Protein AF-A0A1Z8RJD2-F1 (afdb_monomer_lite)

pLDDT: mean 77.37, std 11.64, range [41.25, 92.94]

Foldseek 3Di:
DPDPVVLVVVVVVVDPVSVVVLVVVLVPDDPPDVVNVVSVVVVCVVVVPPDPPDDDDDDDKDAKFKKWKAKDKDAPVCVVVVQVVLVVVRVVQLVPADFPDDWDKDWDDDHHNVDITMIITITTHDPPGDADPRIDMDTDHID

Secondary structure (DSSP, 8-state):
---HHHHHHHHTS--HHHHHHHHHHHHHS-TT-HHHHHHHHHHHHHHTPPPP--------PPPPEEEEEEEEEE-GGGHHHHHHHHHHHHHHHTTTPPPSS--EEEE-S--SSS--EEEEEEEEE-TTPPP-SS-EEEEEPP-

Sequence (143 aa):
MPDVAKILVESQRYNQSALEKLWDFANRLDVEDDGRKILVCHISSLLKIEEPDMLDLQVRPLEAQQELLILRRLNGDQTDPLIAEAKATTRQNLSGVEPTRPFTDVFHGRVDDENDGPIEAFLPCPDLVTPSEVVDIRTEPAR

Radius of gyration: 23.1 Å; chains: 1; bounding box: 45×32×62 Å

Structure (mmCIF, N/CA/C/O backbone):
data_AF-A0A1Z8RJD2-F1
#
_entry.id   AF-A0A1Z8RJD2-F1
#
loop_
_atom_site.group_PDB
_atom_site.id
_atom_site.type_symbol
_atom_site.label_atom_id
_atom_site.label_alt_id
_atom_site.label_comp_id
_atom_site.label_asym_id
_atom_site.label_entity_id
_atom_site.label_seq_id
_atom_site.pdbx_PDB_ins_code
_atom_site.Cartn_x
_atom_site.Cartn_y
_atom_site.Cartn_z
_atom_site.occupancy
_atom_site.B_iso_or_equiv
_atom_site.auth_seq_id
_atom_site.auth_comp_id
_atom_site.auth_asym_id
_atom_site.auth_atom_id
_atom_site.pdbx_PDB_model_num
ATOM 1 N N . MET A 1 1 ? 4.511 -7.354 -38.695 1.00 41.25 1 MET A N 1
ATOM 2 C CA . MET A 1 1 ? 5.454 -6.848 -37.676 1.00 41.25 1 MET A CA 1
ATOM 3 C C . MET A 1 1 ? 6.863 -7.038 -38.220 1.00 41.25 1 MET A C 1
ATOM 5 O O . MET A 1 1 ? 7.112 -8.118 -38.745 1.00 41.25 1 MET A O 1
ATOM 9 N N . PRO A 1 2 ? 7.742 -6.020 -38.223 1.00 49.50 2 PRO A N 1
ATOM 10 C CA . PRO A 1 2 ? 9.147 -6.228 -38.560 1.00 49.50 2 PRO A CA 1
ATOM 11 C C . PRO A 1 2 ? 9.778 -7.159 -37.519 1.00 49.50 2 PRO A C 1
ATOM 13 O O . PRO A 1 2 ? 9.496 -7.039 -36.330 1.00 49.50 2 PRO A O 1
ATOM 16 N N . ASP A 1 3 ? 10.587 -8.104 -37.981 1.00 68.00 3 ASP A N 1
ATOM 17 C CA . ASP A 1 3 ? 11.176 -9.156 -37.159 1.00 68.00 3 ASP A CA 1
ATOM 18 C C . ASP A 1 3 ? 12.338 -8.595 -36.322 1.00 68.00 3 ASP A C 1
ATOM 20 O O . ASP A 1 3 ? 13.408 -8.276 -36.851 1.00 68.00 3 ASP A O 1
ATOM 24 N N 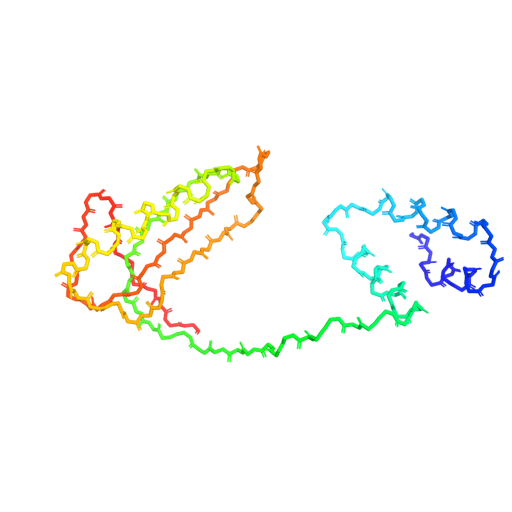. VAL A 1 4 ? 12.110 -8.437 -35.015 1.00 61.06 4 VAL A N 1
ATOM 25 C CA . VAL A 1 4 ? 13.084 -7.921 -34.039 1.00 61.06 4 VAL A CA 1
ATOM 26 C C . VAL A 1 4 ? 14.385 -8.725 -34.092 1.00 61.06 4 VAL A C 1
ATOM 28 O O . VAL A 1 4 ? 15.467 -8.143 -34.042 1.00 61.06 4 VAL A O 1
ATOM 31 N N . ALA A 1 5 ? 14.302 -10.040 -34.322 1.00 58.34 5 ALA A N 1
ATOM 32 C CA . ALA A 1 5 ? 15.477 -10.895 -34.451 1.00 58.34 5 ALA A CA 1
ATOM 33 C C . ALA A 1 5 ? 16.358 -10.490 -35.643 1.00 58.34 5 ALA A C 1
ATOM 35 O O . ALA A 1 5 ? 17.585 -10.514 -35.554 1.00 58.34 5 ALA A O 1
ATOM 36 N N . LYS A 1 6 ? 15.752 -10.045 -36.749 1.00 64.69 6 LYS A N 1
ATOM 37 C CA . LYS A 1 6 ? 16.484 -9.612 -37.943 1.00 64.69 6 LYS A CA 1
ATOM 38 C C . LYS A 1 6 ? 17.232 -8.297 -37.714 1.00 64.69 6 LYS A C 1
ATOM 40 O O . LYS A 1 6 ? 18.386 -8.181 -38.117 1.00 64.69 6 LYS A O 1
ATOM 45 N N . ILE A 1 7 ? 16.605 -7.333 -37.038 1.00 63.66 7 ILE A N 1
ATOM 46 C CA . ILE A 1 7 ? 17.228 -6.036 -36.711 1.00 63.66 7 ILE A CA 1
ATOM 47 C C . ILE A 1 7 ? 18.405 -6.234 -35.743 1.00 63.66 7 ILE A C 1
ATOM 49 O O . ILE A 1 7 ? 19.451 -5.608 -35.903 1.00 63.66 7 ILE A O 1
ATOM 53 N N . LEU A 1 8 ? 18.266 -7.153 -34.785 1.00 61.88 8 LEU A N 1
ATOM 54 C CA . LEU A 1 8 ? 19.307 -7.482 -33.808 1.00 61.88 8 LEU A CA 1
ATOM 55 C C . LEU A 1 8 ? 20.504 -8.220 -34.430 1.00 61.88 8 LEU A C 1
ATOM 57 O O . LEU A 1 8 ? 21.653 -7.946 -34.093 1.00 61.88 8 LEU A O 1
ATOM 61 N N . VAL A 1 9 ? 20.270 -9.112 -35.395 1.00 64.25 9 VAL A N 1
ATOM 62 C CA . VAL A 1 9 ? 21.357 -9.756 -36.156 1.00 64.25 9 VAL A CA 1
ATOM 63 C C . VAL A 1 9 ? 22.085 -8.748 -37.056 1.00 64.25 9 VAL A C 1
ATOM 65 O O . VAL A 1 9 ? 23.304 -8.827 -37.221 1.00 64.25 9 VAL A O 1
ATOM 68 N N . GLU A 1 10 ? 21.362 -7.780 -37.627 1.00 63.12 10 GLU A N 1
ATOM 69 C CA . GLU A 1 10 ? 21.954 -6.689 -38.411 1.00 63.12 10 GLU A CA 1
ATOM 70 C C . GLU A 1 10 ? 22.782 -5.724 -37.537 1.00 63.12 10 GLU A C 1
ATOM 72 O O . GLU A 1 10 ? 23.821 -5.245 -37.995 1.00 63.12 10 GLU A O 1
ATOM 77 N N . SER A 1 11 ? 22.392 -5.478 -36.279 1.00 61.09 11 SER A N 1
ATOM 78 C CA . SER A 1 11 ? 23.118 -4.581 -35.362 1.00 61.09 11 SER A CA 1
ATOM 79 C C . SER A 1 11 ? 24.398 -5.188 -34.779 1.00 61.09 11 SER A C 1
ATOM 81 O O . SER A 1 11 ? 25.376 -4.465 -34.589 1.00 61.09 11 SER A O 1
ATOM 83 N N . GLN A 1 12 ? 24.459 -6.514 -34.601 1.00 61.34 12 GLN A N 1
ATOM 84 C CA . GLN A 1 12 ? 25.692 -7.226 -34.223 1.00 61.34 12 GLN A CA 1
ATOM 85 C C . GLN A 1 12 ? 26.822 -7.064 -35.253 1.00 61.34 12 GLN A C 1
ATOM 87 O O . GLN A 1 12 ? 27.999 -7.222 -34.929 1.00 61.34 12 GLN A O 1
ATOM 92 N N . ARG A 1 13 ? 26.486 -6.719 -36.501 1.00 61.88 13 ARG A N 1
ATOM 93 C CA . ARG A 1 13 ? 27.444 -6.437 -37.575 1.00 61.88 13 ARG A CA 1
ATOM 94 C C . ARG A 1 13 ? 27.698 -4.931 -37.711 1.00 61.88 13 ARG A C 1
ATOM 96 O O . ARG A 1 13 ? 27.513 -4.408 -38.798 1.00 61.88 13 ARG A O 1
ATOM 103 N N . TYR A 1 14 ? 28.075 -4.245 -36.623 1.00 55.97 14 TYR A N 1
ATOM 104 C CA . TYR A 1 14 ? 28.558 -2.844 -36.561 1.00 55.97 14 TYR A CA 1
ATOM 105 C C . TYR A 1 14 ? 28.096 -1.926 -37.711 1.00 55.97 14 TYR A C 1
ATOM 107 O O . TYR A 1 14 ? 28.905 -1.319 -38.413 1.00 55.97 14 TYR A O 1
ATOM 115 N N . ASN A 1 15 ? 26.786 -1.831 -37.933 1.00 66.38 15 ASN A N 1
ATOM 116 C CA . ASN A 1 15 ? 26.232 -0.981 -38.975 1.00 66.38 15 ASN A CA 1
ATOM 117 C C . ASN A 1 15 ? 25.455 0.151 -38.310 1.00 66.38 15 ASN A C 1
ATOM 119 O O . ASN A 1 15 ? 24.462 -0.089 -37.628 1.00 66.38 15 ASN A O 1
ATOM 123 N N . GLN A 1 16 ? 25.904 1.388 -38.508 1.00 62.03 16 GLN A N 1
ATOM 124 C CA . GLN A 1 16 ? 25.269 2.593 -37.966 1.00 62.03 16 GLN A CA 1
ATOM 125 C C . GLN A 1 16 ? 23.784 2.687 -38.363 1.00 62.03 16 GLN A C 1
ATOM 127 O O . GLN A 1 16 ? 22.947 3.063 -37.550 1.00 62.03 16 GLN A O 1
ATOM 132 N N . SER A 1 17 ? 23.433 2.185 -39.553 1.00 67.25 17 SER A N 1
ATOM 133 C CA . SER A 1 17 ? 22.043 2.075 -40.009 1.00 67.25 17 SER A CA 1
ATOM 134 C C . SER A 1 17 ? 21.197 1.106 -39.167 1.00 67.25 17 SER A C 1
ATOM 136 O O . SER A 1 17 ? 19.989 1.289 -39.038 1.00 67.25 17 SER A O 1
ATOM 138 N N . ALA A 1 18 ? 21.796 0.067 -38.579 1.00 65.31 18 ALA A N 1
ATOM 139 C CA . ALA A 1 18 ? 21.080 -0.859 -37.707 1.00 65.31 18 ALA A CA 1
ATOM 140 C C . ALA A 1 18 ? 20.804 -0.246 -36.325 1.00 65.31 18 ALA A C 1
ATOM 142 O O . ALA A 1 18 ? 19.750 -0.512 -35.753 1.00 65.31 18 ALA A O 1
ATOM 143 N N . LEU A 1 19 ? 21.701 0.612 -35.820 1.00 65.62 19 LEU A N 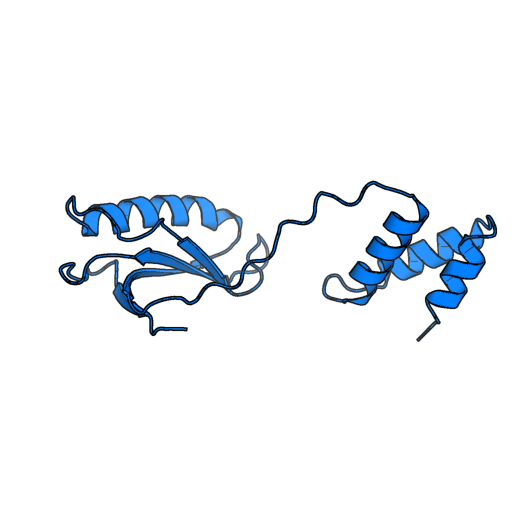1
ATOM 144 C CA . LEU A 1 19 ? 21.477 1.371 -34.584 1.00 65.62 19 LEU A CA 1
ATOM 145 C C . LEU A 1 19 ? 20.348 2.393 -34.746 1.00 65.62 19 LEU A C 1
ATOM 147 O O . LEU A 1 19 ? 19.479 2.465 -33.884 1.00 65.62 19 LEU A O 1
ATOM 151 N N . GLU A 1 20 ? 20.308 3.118 -35.866 1.00 70.75 20 GLU A N 1
ATOM 152 C CA . GLU A 1 20 ? 19.221 4.061 -36.177 1.00 70.75 20 GLU A CA 1
ATOM 153 C C . GLU A 1 20 ? 17.868 3.346 -36.281 1.00 70.75 20 GLU A C 1
ATOM 155 O O . GLU A 1 20 ? 16.899 3.755 -35.649 1.00 70.75 20 GLU A O 1
ATOM 160 N N . LYS A 1 21 ? 17.808 2.204 -36.981 1.00 71.12 21 LYS A N 1
ATOM 161 C CA . LYS A 1 21 ? 16.582 1.389 -37.061 1.00 71.12 21 LYS A CA 1
ATOM 162 C C . LYS A 1 21 ? 16.129 0.863 -35.702 1.00 71.12 21 LYS A C 1
ATOM 164 O O . LYS A 1 21 ? 14.929 0.753 -35.463 1.00 71.12 21 LYS A O 1
ATOM 169 N N . LEU A 1 22 ? 17.071 0.496 -34.837 1.00 70.12 22 LEU A N 1
ATOM 170 C CA . LEU A 1 22 ? 16.780 -0.006 -33.498 1.00 70.12 22 LEU A CA 1
ATOM 171 C C . LEU A 1 22 ? 16.289 1.124 -32.584 1.00 70.12 22 LEU A C 1
ATOM 173 O O . LEU A 1 22 ? 15.347 0.916 -31.825 1.00 70.12 22 LEU A O 1
ATOM 177 N N . TRP A 1 23 ? 16.859 2.323 -32.717 1.00 70.06 23 TRP A N 1
ATOM 178 C CA . TRP A 1 23 ? 16.410 3.535 -32.034 1.00 70.06 23 TRP A CA 1
ATOM 179 C C . TRP A 1 23 ? 15.001 3.956 -32.471 1.00 70.06 23 TRP A C 1
ATOM 181 O O . TRP A 1 23 ? 14.126 4.164 -31.632 1.00 70.06 23 TRP A O 1
ATOM 191 N N . ASP A 1 24 ? 14.738 3.993 -33.777 1.00 73.50 24 ASP A N 1
ATOM 192 C CA . ASP A 1 24 ? 13.410 4.287 -34.323 1.00 73.50 24 ASP A CA 1
ATOM 193 C C . ASP A 1 24 ? 12.380 3.234 -33.909 1.00 73.50 24 ASP A C 1
ATOM 195 O O . ASP A 1 24 ? 11.230 3.561 -33.626 1.00 73.50 24 ASP A O 1
ATOM 199 N N . PHE A 1 25 ? 12.777 1.961 -33.850 1.00 71.12 25 PHE A N 1
ATOM 200 C CA . PHE A 1 25 ? 11.915 0.894 -33.355 1.00 71.12 25 PHE A CA 1
ATOM 201 C C . PHE A 1 25 ? 11.617 1.059 -31.860 1.00 71.12 25 PHE A C 1
ATOM 203 O O . PHE A 1 25 ? 10.452 1.011 -31.478 1.00 71.12 25 PHE A O 1
ATOM 210 N N . ALA A 1 26 ? 12.630 1.332 -31.032 1.00 68.19 26 ALA A N 1
ATOM 211 C CA . ALA A 1 26 ? 12.463 1.571 -29.600 1.00 68.19 26 ALA A CA 1
ATOM 212 C C . ALA A 1 26 ? 11.518 2.747 -29.306 1.00 68.19 26 ALA A C 1
ATOM 214 O O . ALA A 1 26 ? 10.680 2.645 -28.415 1.00 68.19 26 ALA A O 1
ATOM 215 N N . ASN A 1 27 ? 11.606 3.831 -30.083 1.00 71.69 27 ASN A N 1
ATOM 216 C CA . ASN A 1 27 ? 10.738 5.006 -29.944 1.00 71.69 27 ASN A CA 1
ATOM 217 C C . ASN A 1 27 ? 9.304 4.781 -30.446 1.00 71.69 27 ASN A C 1
ATOM 219 O O . ASN A 1 27 ? 8.420 5.577 -30.144 1.00 71.69 27 ASN A O 1
ATOM 223 N N . ARG A 1 28 ? 9.071 3.727 -31.235 1.00 70.94 28 ARG A N 1
ATOM 224 C CA . ARG A 1 28 ? 7.745 3.350 -31.747 1.00 70.94 28 ARG A CA 1
ATOM 225 C C . ARG A 1 28 ? 7.036 2.311 -30.884 1.00 70.94 28 ARG A C 1
ATOM 227 O O . ARG A 1 28 ? 5.873 2.025 -31.156 1.00 70.94 28 ARG A O 1
ATOM 234 N N . LEU A 1 29 ? 7.727 1.725 -29.907 1.00 69.50 29 LEU A N 1
ATOM 235 C CA . LEU A 1 29 ? 7.117 0.846 -28.918 1.00 69.50 29 LEU A CA 1
ATOM 236 C C . LEU A 1 29 ? 6.447 1.711 -27.854 1.00 69.50 29 LEU A C 1
ATOM 238 O O . LEU A 1 29 ? 7.098 2.552 -27.228 1.00 69.50 29 LEU A O 1
ATOM 242 N N . ASP A 1 30 ? 5.146 1.501 -27.679 1.00 59.78 30 ASP A N 1
ATOM 243 C CA . ASP A 1 30 ? 4.356 2.222 -26.690 1.00 59.78 30 ASP A CA 1
ATOM 244 C C . ASP A 1 30 ? 4.841 1.902 -25.267 1.00 59.78 30 ASP A C 1
ATOM 246 O O . ASP A 1 30 ? 5.435 0.849 -25.013 1.00 59.78 30 ASP A O 1
ATOM 250 N N . VAL A 1 31 ? 4.623 2.823 -24.326 1.00 56.22 31 VAL A N 1
ATOM 251 C CA . VAL A 1 31 ? 5.174 2.738 -22.954 1.00 56.22 31 VAL A CA 1
ATOM 252 C C . VAL A 1 31 ? 4.633 1.518 -22.187 1.00 56.22 31 VAL A C 1
ATOM 254 O O . VAL A 1 31 ? 5.272 1.044 -21.249 1.00 56.22 31 VAL A O 1
ATOM 257 N N . GLU A 1 32 ? 3.503 0.966 -22.628 1.00 56.84 32 GLU A N 1
ATOM 258 C CA . GLU A 1 32 ? 2.820 -0.177 -22.012 1.00 56.84 32 GLU A CA 1
ATOM 259 C C . GLU A 1 32 ? 3.180 -1.539 -22.633 1.00 56.84 32 GLU A C 1
ATOM 261 O O . GLU A 1 32 ? 2.746 -2.572 -22.126 1.00 56.84 32 GLU A O 1
ATOM 266 N N . ASP A 1 33 ? 3.975 -1.576 -23.707 1.00 59.34 33 ASP A N 1
ATOM 267 C CA . ASP A 1 33 ? 4.110 -2.779 -24.532 1.00 59.34 33 ASP A CA 1
ATOM 268 C C . ASP A 1 33 ? 5.273 -3.692 -24.091 1.00 59.34 33 ASP A C 1
ATOM 270 O O . ASP A 1 33 ? 6.422 -3.263 -23.908 1.00 59.34 33 ASP A O 1
ATOM 274 N N . ASP A 1 34 ? 5.005 -4.997 -23.989 1.00 62.12 34 ASP A N 1
ATOM 275 C CA . ASP A 1 34 ? 5.992 -6.026 -23.621 1.00 62.12 34 ASP A CA 1
ATOM 276 C C . ASP A 1 34 ? 7.182 -6.075 -24.600 1.00 62.12 34 ASP A C 1
ATOM 278 O O . ASP A 1 34 ? 8.291 -6.483 -24.239 1.00 62.12 34 ASP A O 1
ATOM 282 N N . GLY A 1 35 ? 6.998 -5.564 -25.823 1.00 64.88 35 GLY A N 1
ATOM 283 C CA . GLY A 1 35 ? 8.060 -5.402 -26.814 1.00 64.88 35 GLY A CA 1
ATOM 284 C C . GLY A 1 35 ? 9.224 -4.523 -26.341 1.00 64.88 35 GLY A C 1
ATOM 285 O O . GLY A 1 35 ? 10.379 -4.812 -26.671 1.00 64.88 35 GLY A O 1
ATOM 286 N N . ARG A 1 36 ? 8.966 -3.486 -25.529 1.00 68.00 36 ARG A N 1
ATOM 287 C CA . ARG A 1 36 ? 10.025 -2.599 -25.014 1.00 68.00 36 ARG A CA 1
ATOM 288 C C . ARG A 1 36 ? 10.868 -3.301 -23.955 1.00 68.00 36 ARG A C 1
ATOM 290 O O . ARG A 1 36 ? 12.090 -3.163 -23.969 1.00 68.00 36 ARG A O 1
ATOM 297 N N . LYS A 1 37 ? 10.238 -4.109 -23.096 1.00 68.81 37 LYS A N 1
ATOM 298 C CA . LYS A 1 37 ? 10.935 -4.941 -22.101 1.00 68.81 37 LYS A CA 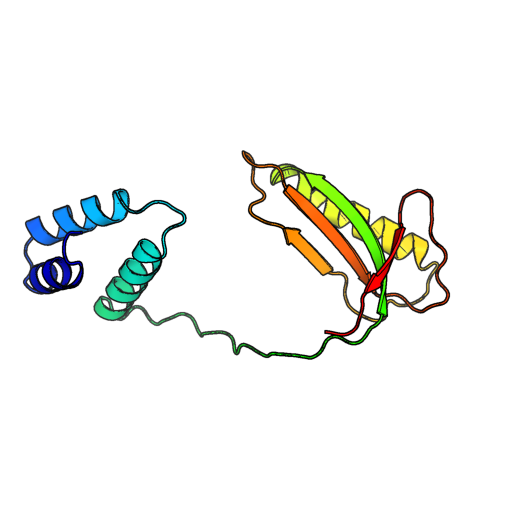1
ATOM 299 C C . LYS A 1 37 ? 11.860 -5.946 -22.783 1.00 68.81 37 LYS A C 1
ATOM 301 O O . LYS A 1 37 ? 13.034 -6.016 -22.435 1.00 68.81 37 LYS A O 1
ATOM 306 N N . ILE A 1 38 ? 11.367 -6.651 -23.805 1.00 70.44 38 ILE A N 1
ATOM 307 C CA . ILE A 1 38 ? 12.161 -7.629 -24.567 1.00 70.44 38 ILE A CA 1
ATOM 308 C C . ILE A 1 38 ? 13.381 -6.962 -25.216 1.00 70.44 38 ILE A C 1
ATOM 310 O O . ILE A 1 38 ? 14.486 -7.503 -25.151 1.00 70.44 38 ILE A O 1
ATOM 314 N N . LEU A 1 39 ? 13.203 -5.776 -25.810 1.00 73.31 39 LEU A N 1
ATOM 315 C CA . LEU A 1 39 ? 14.299 -5.032 -26.427 1.00 73.31 39 LEU A CA 1
ATOM 316 C C . LEU A 1 39 ? 15.350 -4.591 -25.397 1.00 73.31 39 LEU A C 1
ATOM 318 O O . LEU A 1 39 ? 16.541 -4.777 -25.636 1.00 73.31 39 LEU A O 1
ATOM 322 N N . VAL A 1 40 ? 14.924 -4.050 -24.250 1.00 72.38 40 VAL A N 1
ATOM 323 C CA . VAL A 1 40 ? 15.829 -3.643 -23.162 1.00 72.38 40 VAL A CA 1
ATOM 324 C C . VAL A 1 40 ? 16.601 -4.842 -22.618 1.00 72.38 40 VAL A C 1
ATOM 326 O O . VAL A 1 40 ? 17.824 -4.773 -22.554 1.00 72.38 40 VAL A O 1
ATOM 329 N N . CYS A 1 41 ? 15.929 -5.957 -22.307 1.00 66.25 41 CYS A N 1
ATOM 330 C CA . CYS A 1 41 ? 16.591 -7.182 -21.855 1.00 66.25 41 CYS A CA 1
ATOM 331 C C . CYS A 1 41 ? 17.643 -7.647 -22.866 1.00 66.25 41 CYS A C 1
ATOM 333 O O . CYS A 1 41 ? 18.783 -7.908 -22.495 1.00 66.25 41 CYS A O 1
ATOM 335 N N . HIS A 1 42 ? 17.299 -7.674 -24.156 1.00 67.81 42 HIS A N 1
ATOM 336 C CA . HIS A 1 42 ? 18.227 -8.109 -25.194 1.00 67.81 42 HIS A CA 1
ATOM 337 C C . HIS A 1 42 ? 19.447 -7.183 -25.336 1.00 67.81 42 HIS A C 1
ATOM 339 O O . HIS A 1 42 ? 20.572 -7.664 -25.472 1.00 67.81 42 HIS A O 1
ATOM 345 N N . ILE A 1 43 ? 19.252 -5.860 -25.287 1.00 72.75 43 ILE A N 1
ATOM 346 C CA . ILE A 1 43 ? 20.355 -4.887 -25.310 1.00 72.75 43 ILE A CA 1
ATOM 347 C C . ILE A 1 43 ? 21.244 -5.066 -24.075 1.00 72.75 43 ILE A C 1
ATOM 349 O O . ILE A 1 43 ? 22.464 -5.126 -24.221 1.00 72.75 43 ILE A O 1
ATOM 353 N N . SER A 1 44 ? 20.660 -5.204 -22.883 1.00 67.00 44 SER A N 1
ATOM 354 C CA . SER A 1 44 ? 21.406 -5.432 -21.641 1.00 67.00 44 SER A CA 1
ATOM 355 C C . SER A 1 44 ? 22.246 -6.711 -21.709 1.00 67.00 44 SER A C 1
ATOM 357 O O . SER A 1 44 ? 23.435 -6.671 -21.387 1.00 67.00 44 SER A O 1
ATOM 359 N N . SER A 1 45 ? 21.685 -7.809 -22.234 1.00 66.94 45 SER A N 1
ATOM 360 C CA . SER A 1 45 ? 22.419 -9.062 -22.453 1.00 66.94 45 SER A CA 1
ATOM 361 C C . SER A 1 45 ? 23.575 -8.905 -23.452 1.00 66.94 45 SER A C 1
ATOM 363 O O . SER A 1 45 ? 24.655 -9.454 -23.232 1.00 66.94 45 SER A O 1
ATOM 365 N N . LEU A 1 46 ? 23.391 -8.144 -24.541 1.00 65.38 46 LEU A N 1
ATOM 366 C CA . LEU A 1 46 ? 24.458 -7.873 -25.517 1.00 65.38 46 LEU A CA 1
ATOM 367 C C . LEU A 1 46 ? 25.580 -7.015 -24.930 1.00 65.38 46 LEU A C 1
ATOM 369 O O . LEU A 1 46 ? 26.756 -7.255 -25.208 1.00 65.38 46 LEU A O 1
ATOM 373 N N . LEU A 1 47 ? 25.217 -6.017 -24.126 1.00 70.12 47 LEU A N 1
ATOM 374 C CA . LEU A 1 47 ? 26.160 -5.091 -23.509 1.00 70.12 47 LEU A CA 1
ATOM 375 C C . LEU A 1 47 ? 26.865 -5.682 -22.282 1.00 70.12 47 LEU A C 1
ATOM 377 O O . LEU A 1 47 ? 27.753 -5.027 -21.741 1.00 70.12 47 LEU A O 1
ATOM 381 N N . LYS A 1 48 ? 26.513 -6.910 -21.865 1.00 67.50 48 LYS A N 1
ATOM 382 C CA . LYS A 1 48 ? 27.009 -7.552 -20.635 1.00 67.50 48 LYS A CA 1
ATOM 383 C C . LYS A 1 48 ? 26.895 -6.627 -19.421 1.00 67.50 48 LYS A C 1
ATOM 385 O O . LYS A 1 48 ? 27.763 -6.636 -18.551 1.00 67.50 48 LYS A O 1
ATOM 390 N N . ILE A 1 49 ? 25.857 -5.796 -19.399 1.00 66.25 49 ILE A N 1
ATOM 391 C CA . ILE A 1 49 ? 25.522 -5.024 -18.209 1.00 66.25 49 ILE A CA 1
ATOM 392 C C . ILE A 1 49 ? 25.115 -6.073 -17.178 1.00 66.25 49 ILE A C 1
ATOM 394 O O . ILE A 1 49 ? 24.233 -6.878 -17.473 1.00 66.25 49 ILE A O 1
ATOM 398 N N . GLU A 1 50 ? 25.813 -6.122 -16.041 1.00 57.84 50 GLU A N 1
ATOM 399 C CA . GLU A 1 50 ? 25.446 -7.018 -14.944 1.00 57.84 50 GLU A CA 1
ATOM 400 C C . GLU A 1 50 ? 23.966 -6.794 -14.639 1.00 57.84 50 GLU A C 1
ATOM 402 O O . GLU A 1 50 ? 23.539 -5.666 -14.371 1.00 57.84 50 GLU A O 1
ATOM 407 N N . GLU A 1 51 ? 23.168 -7.851 -14.798 1.00 58.06 51 GLU A N 1
ATOM 408 C CA . GLU A 1 51 ? 21.760 -7.787 -14.441 1.00 58.06 51 GLU A CA 1
ATOM 409 C C . GLU A 1 51 ? 21.698 -7.436 -12.950 1.00 58.06 51 GLU A C 1
ATOM 411 O O . GLU A 1 51 ? 22.443 -8.031 -12.167 1.00 58.06 51 GLU A O 1
ATOM 416 N N . PRO A 1 52 ? 20.881 -6.447 -12.545 1.00 59.47 52 PRO A N 1
ATOM 417 C CA . PRO A 1 52 ? 20.709 -6.162 -11.129 1.00 59.47 52 PRO A CA 1
ATOM 418 C C . PRO A 1 52 ? 20.289 -7.455 -10.432 1.00 59.47 52 PRO A C 1
ATOM 420 O O . PRO A 1 52 ? 19.471 -8.192 -10.989 1.00 59.47 52 PRO A O 1
ATOM 423 N N . ASP A 1 53 ? 20.852 -7.726 -9.249 1.00 66.69 53 ASP A N 1
ATOM 424 C CA . ASP A 1 53 ? 20.512 -8.906 -8.453 1.00 66.69 53 ASP A CA 1
ATOM 425 C C . ASP A 1 53 ? 18.989 -9.072 -8.427 1.00 66.69 53 ASP A C 1
ATOM 427 O O . ASP A 1 53 ? 18.256 -8.234 -7.889 1.00 66.69 53 ASP A O 1
ATOM 431 N N . MET A 1 54 ? 18.499 -10.122 -9.086 1.00 67.00 54 MET A N 1
ATOM 432 C CA . MET A 1 54 ? 17.070 -10.383 -9.130 1.00 67.00 54 MET A CA 1
ATOM 433 C C . MET A 1 54 ? 16.623 -10.767 -7.722 1.00 67.00 54 MET A C 1
ATOM 435 O O . MET A 1 54 ? 17.169 -11.690 -7.121 1.00 67.00 54 MET A O 1
ATOM 439 N N . LEU A 1 55 ? 15.640 -10.046 -7.185 1.00 72.50 55 LEU A N 1
ATOM 440 C CA . LEU A 1 55 ? 15.061 -10.375 -5.886 1.00 72.50 55 LEU A CA 1
ATOM 441 C C . LEU A 1 55 ? 14.342 -11.724 -5.973 1.00 72.50 55 LEU A C 1
ATOM 443 O O . LEU A 1 55 ? 13.557 -11.956 -6.896 1.00 72.50 55 LEU A O 1
ATOM 447 N N . ASP A 1 56 ? 14.569 -12.586 -4.984 1.00 77.81 56 ASP A N 1
ATOM 448 C CA . ASP A 1 56 ? 13.849 -13.850 -4.872 1.00 77.81 56 ASP A CA 1
ATOM 449 C C . ASP A 1 56 ? 12.351 -13.590 -4.685 1.00 77.81 56 ASP A C 1
ATOM 451 O O . ASP A 1 56 ? 11.899 -13.038 -3.676 1.00 77.81 56 ASP A O 1
ATOM 455 N N . LEU A 1 57 ? 11.563 -14.019 -5.668 1.00 76.12 57 LEU A N 1
ATOM 456 C CA . LEU A 1 57 ? 10.111 -13.961 -5.596 1.00 76.12 57 LEU A CA 1
ATOM 457 C C . LEU A 1 57 ? 9.607 -15.082 -4.687 1.00 76.12 57 LEU A C 1
ATOM 459 O O . LEU A 1 57 ? 9.764 -16.266 -4.985 1.00 76.12 57 LEU A O 1
ATOM 463 N N . GLN A 1 58 ? 8.956 -14.704 -3.589 1.00 77.12 58 GLN A N 1
ATOM 464 C CA . GLN A 1 58 ? 8.292 -15.643 -2.691 1.00 77.12 58 GLN A CA 1
ATOM 465 C C . GLN A 1 58 ? 6.777 -15.497 -2.788 1.00 77.12 58 GLN A C 1
ATOM 467 O O . GLN A 1 58 ? 6.228 -14.407 -2.636 1.00 77.12 58 GLN A O 1
ATOM 472 N N . VAL A 1 59 ? 6.097 -16.624 -2.989 1.00 82.00 59 VAL A N 1
ATOM 473 C CA . VAL A 1 59 ? 4.642 -16.716 -2.849 1.00 82.00 59 VAL A CA 1
ATOM 474 C C . VAL A 1 59 ? 4.347 -17.122 -1.412 1.00 82.00 59 VAL A C 1
ATOM 476 O O . VAL A 1 59 ? 4.799 -18.175 -0.963 1.00 82.00 59 VAL A O 1
ATOM 479 N N . ARG A 1 60 ? 3.594 -16.293 -0.686 1.00 80.12 60 ARG A N 1
ATOM 480 C CA . ARG A 1 60 ? 3.132 -16.601 0.672 1.00 80.12 60 ARG A CA 1
ATOM 481 C C . ARG A 1 60 ? 1.603 -16.610 0.719 1.00 80.12 60 ARG A C 1
ATOM 483 O O . ARG A 1 60 ? 1.007 -15.720 0.111 1.00 80.12 60 ARG A O 1
ATOM 490 N N . PRO A 1 61 ? 0.981 -17.547 1.451 1.00 76.31 61 PRO A N 1
ATOM 491 C CA . PRO A 1 61 ? -0.443 -17.466 1.734 1.00 76.31 61 PRO A CA 1
ATOM 492 C C . PRO A 1 61 ? -0.722 -16.268 2.649 1.00 76.31 61 PRO A C 1
ATOM 494 O O . PRO A 1 61 ? 0.036 -15.983 3.583 1.00 76.31 61 PRO A O 1
ATOM 497 N N . LEU A 1 62 ? -1.811 -15.563 2.377 1.00 77.88 62 LEU A N 1
ATOM 498 C CA . LEU A 1 62 ? -2.355 -14.514 3.220 1.00 77.88 62 LEU A CA 1
ATOM 499 C C . LEU A 1 62 ? -3.498 -15.103 4.045 1.00 77.88 62 LEU A C 1
ATOM 501 O O . LEU A 1 62 ? -4.500 -15.572 3.515 1.00 77.88 62 LEU A O 1
ATOM 505 N N . GLU A 1 63 ? -3.336 -15.092 5.364 1.00 81.69 63 GLU A N 1
ATOM 506 C CA . GLU A 1 63 ? -4.412 -15.454 6.289 1.00 81.69 63 GLU A CA 1
ATOM 507 C C . GLU A 1 63 ? -5.494 -14.374 6.333 1.00 81.69 63 GLU A C 1
ATOM 509 O O . GLU A 1 63 ? -5.204 -13.191 6.132 1.00 81.69 63 GLU A O 1
ATOM 514 N N . ALA A 1 64 ? -6.727 -14.789 6.634 1.00 82.31 64 ALA A N 1
ATOM 515 C CA . ALA A 1 64 ? -7.821 -13.856 6.854 1.00 82.31 64 ALA A CA 1
ATOM 516 C C . ALA A 1 64 ? -7.536 -12.983 8.083 1.00 82.31 64 ALA A C 1
ATOM 518 O O . ALA A 1 64 ? -7.124 -13.497 9.124 1.00 82.31 64 ALA A O 1
ATOM 519 N N . GLN A 1 65 ? -7.763 -11.678 7.968 1.00 83.31 65 GLN A N 1
ATOM 520 C CA . GLN A 1 65 ? -7.474 -10.720 9.037 1.00 83.31 65 GLN A CA 1
ATOM 521 C C . GLN A 1 65 ? -8.388 -9.493 8.951 1.00 83.31 65 GLN A C 1
ATOM 523 O O . GLN A 1 65 ? -8.902 -9.165 7.879 1.00 83.31 65 GLN A O 1
ATOM 528 N N . GLN A 1 66 ? -8.592 -8.816 10.083 1.00 87.75 66 GLN A N 1
ATOM 529 C CA . GLN A 1 66 ? -9.216 -7.496 10.100 1.00 87.75 66 GLN A CA 1
ATOM 530 C C . GLN A 1 66 ? -8.201 -6.411 9.750 1.00 87.75 66 GLN A C 1
ATOM 532 O O . GLN A 1 66 ? -7.035 -6.464 10.147 1.00 87.75 66 GLN A O 1
ATOM 537 N N . GLU A 1 67 ? -8.661 -5.418 9.001 1.00 90.25 67 GLU A N 1
ATOM 538 C CA . GLU A 1 67 ? -7.845 -4.324 8.501 1.00 90.25 67 GLU A CA 1
ATOM 539 C C . GLU A 1 67 ? -8.583 -3.005 8.696 1.00 90.25 67 GLU A C 1
ATOM 541 O O . GLU A 1 67 ? -9.744 -2.864 8.305 1.00 90.25 67 GLU A O 1
ATOM 546 N N . LEU A 1 68 ? -7.883 -2.030 9.274 1.00 90.50 68 LEU A N 1
ATOM 547 C CA . LEU A 1 68 ? -8.280 -0.630 9.213 1.00 90.50 68 LEU A CA 1
ATOM 548 C C . LEU A 1 68 ? -7.950 -0.107 7.820 1.00 90.50 68 LEU A C 1
ATOM 550 O O . LEU A 1 68 ? -6.788 -0.179 7.424 1.00 90.50 68 LEU A O 1
ATOM 554 N N . LEU A 1 69 ? -8.939 0.422 7.107 1.00 90.44 69 LEU A N 1
ATOM 555 C CA . LEU A 1 69 ? -8.828 0.802 5.703 1.00 90.44 69 LEU A CA 1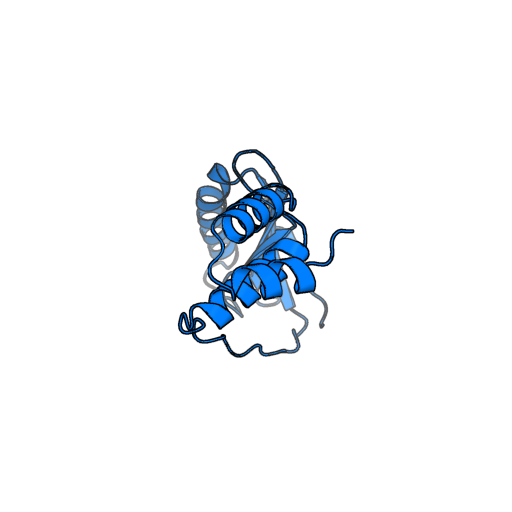
ATOM 556 C C . LEU A 1 69 ? -9.163 2.281 5.495 1.00 90.44 69 LEU A C 1
ATOM 558 O O . LEU A 1 69 ? -10.163 2.796 5.995 1.00 90.44 69 LEU A O 1
ATOM 562 N N . ILE A 1 70 ? -8.337 2.940 4.687 1.00 90.12 70 ILE A N 1
ATOM 563 C CA . ILE A 1 70 ? -8.618 4.240 4.082 1.00 90.12 70 ILE A CA 1
ATOM 564 C C . ILE A 1 70 ? -8.473 4.074 2.570 1.00 90.12 70 ILE A C 1
ATOM 566 O O . ILE A 1 70 ? -7.409 3.697 2.082 1.00 90.12 70 ILE A O 1
ATOM 570 N N . LEU A 1 71 ? -9.540 4.379 1.832 1.00 89.62 71 LEU A N 1
ATOM 571 C CA . LEU A 1 71 ? -9.562 4.338 0.371 1.00 89.62 71 LEU A CA 1
ATOM 572 C C . LEU A 1 71 ? -9.818 5.740 -0.184 1.00 89.62 71 LEU A C 1
ATOM 574 O O . LEU A 1 71 ? -10.827 6.368 0.142 1.00 89.62 71 LEU A O 1
ATOM 578 N N . ARG A 1 72 ? -8.920 6.235 -1.043 1.00 89.94 72 ARG A N 1
ATOM 579 C CA . ARG A 1 72 ? -9.092 7.516 -1.754 1.00 89.94 72 ARG A CA 1
ATOM 580 C C . ARG A 1 72 ? -8.566 7.431 -3.180 1.00 89.94 72 ARG A C 1
ATOM 582 O O . ARG A 1 72 ? -7.685 6.632 -3.466 1.00 89.94 72 ARG A O 1
ATOM 589 N N . ARG A 1 73 ? -9.104 8.276 -4.064 1.00 91.62 73 ARG A N 1
ATOM 590 C CA . ARG A 1 73 ? -8.548 8.516 -5.403 1.00 91.62 73 ARG A CA 1
ATOM 591 C C . ARG A 1 73 ? -7.710 9.785 -5.391 1.00 91.62 73 ARG A C 1
ATOM 593 O O . ARG A 1 73 ? -8.210 10.801 -4.914 1.00 91.62 73 ARG A O 1
ATOM 600 N N . LEU A 1 74 ? -6.472 9.709 -5.870 1.00 88.94 74 LEU A N 1
ATOM 601 C CA . LEU A 1 74 ? -5.487 10.793 -5.804 1.00 88.94 74 LEU A CA 1
ATOM 602 C C . LEU A 1 74 ? -4.531 10.757 -7.002 1.00 88.94 74 LEU A C 1
ATOM 604 O O . LEU A 1 74 ? -4.384 9.706 -7.626 1.00 88.94 74 LEU A O 1
ATOM 608 N N . ASN A 1 75 ? -3.869 11.886 -7.264 1.00 89.62 75 ASN A N 1
ATOM 609 C CA . ASN A 1 75 ? -2.714 11.989 -8.164 1.00 89.62 75 ASN A CA 1
ATOM 610 C C . ASN A 1 75 ? -1.393 11.712 -7.421 1.00 89.62 75 ASN A C 1
ATOM 612 O O . ASN A 1 75 ? -1.359 11.637 -6.189 1.00 89.62 75 ASN A O 1
ATOM 616 N N . GLY A 1 76 ? -0.300 11.577 -8.176 1.00 86.94 76 GLY A N 1
ATOM 617 C CA . GLY A 1 76 ? 1.041 11.265 -7.664 1.00 86.94 76 GLY A CA 1
ATOM 618 C C . GLY A 1 76 ? 1.558 12.244 -6.604 1.00 86.94 76 GLY A C 1
ATOM 619 O O . GLY A 1 76 ? 2.096 11.828 -5.583 1.00 86.94 76 GLY A O 1
ATOM 620 N N . ASP A 1 77 ? 1.327 13.542 -6.779 1.00 89.69 77 ASP A N 1
ATOM 621 C CA . ASP A 1 77 ? 1.752 14.585 -5.836 1.00 89.69 77 ASP A CA 1
ATOM 622 C C . ASP A 1 77 ? 1.027 14.536 -4.475 1.00 89.69 77 ASP A C 1
ATOM 624 O O . ASP A 1 77 ? 1.478 15.120 -3.486 1.00 89.69 77 ASP A O 1
ATOM 628 N N . GLN A 1 78 ? -0.091 13.814 -4.401 1.00 88.56 78 GLN A N 1
ATOM 629 C CA . GLN A 1 78 ? -0.945 13.714 -3.219 1.00 88.56 78 GLN A CA 1
ATOM 630 C C . GLN A 1 78 ? -0.712 12.432 -2.403 1.00 88.56 78 GLN A C 1
ATOM 632 O O . GLN A 1 78 ? -1.293 12.286 -1.321 1.00 88.56 78 GLN A O 1
ATOM 637 N N . THR A 1 79 ? 0.133 11.508 -2.872 1.00 89.25 79 THR A N 1
ATOM 638 C CA . THR A 1 79 ? 0.320 10.186 -2.249 1.00 89.25 79 THR A CA 1
ATOM 639 C C . THR A 1 79 ? 1.009 10.275 -0.893 1.00 89.25 79 THR A C 1
ATOM 641 O O . THR A 1 79 ? 0.522 9.714 0.088 1.00 89.25 79 THR A O 1
ATOM 644 N N . ASP A 1 80 ? 2.111 11.017 -0.802 1.00 90.25 80 ASP A N 1
ATOM 645 C CA . ASP A 1 80 ? 2.906 11.123 0.425 1.00 90.25 80 ASP A CA 1
ATOM 646 C C . ASP A 1 80 ? 2.120 11.766 1.582 1.00 90.25 80 ASP A C 1
ATOM 648 O O . ASP A 1 80 ? 2.099 11.192 2.681 1.00 90.25 80 ASP A O 1
ATOM 652 N N . PRO A 1 81 ? 1.412 12.899 1.374 1.00 90.62 81 PRO A N 1
ATOM 653 C CA . PRO A 1 81 ? 0.521 13.453 2.388 1.00 90.62 81 PRO A CA 1
ATOM 654 C C . PRO A 1 81 ? -0.551 12.460 2.850 1.00 90.62 81 PRO A C 1
ATOM 656 O O . PRO A 1 81 ? -0.784 12.345 4.055 1.00 90.62 81 PRO A O 1
ATOM 659 N N . LEU A 1 82 ? -1.162 11.707 1.923 1.00 87.31 82 LEU A N 1
ATOM 660 C CA . LEU A 1 82 ? -2.157 10.692 2.273 1.00 87.31 82 LEU A CA 1
ATOM 661 C C . LEU A 1 82 ? -1.543 9.587 3.132 1.00 87.31 82 LEU A C 1
ATOM 663 O O . LEU A 1 82 ? -2.133 9.211 4.139 1.00 87.31 82 LEU A O 1
ATOM 667 N N . ILE A 1 83 ? -0.382 9.049 2.758 1.00 90.38 83 ILE A N 1
ATOM 668 C CA . ILE A 1 83 ? 0.254 7.949 3.493 1.00 90.38 83 ILE A CA 1
ATOM 669 C C . ILE A 1 83 ? 0.586 8.390 4.924 1.00 90.38 83 ILE A C 1
ATOM 671 O O . ILE A 1 83 ? 0.395 7.624 5.874 1.00 90.38 83 ILE A O 1
ATOM 675 N N . ALA A 1 84 ? 1.057 9.627 5.101 1.00 92.94 84 ALA A N 1
ATOM 676 C CA . ALA A 1 84 ? 1.315 10.193 6.420 1.00 92.94 84 ALA A CA 1
ATOM 677 C C . ALA A 1 84 ? 0.026 10.329 7.251 1.00 92.94 84 ALA A C 1
ATOM 679 O O . ALA A 1 84 ? -0.005 9.893 8.406 1.00 92.94 84 ALA A O 1
ATOM 680 N N . GLU A 1 85 ? -1.040 10.874 6.656 1.00 91.56 85 GLU A N 1
ATOM 681 C CA . GLU A 1 85 ? -2.365 10.979 7.278 1.00 91.56 85 GLU A CA 1
ATOM 682 C C . GLU A 1 85 ? -2.903 9.595 7.659 1.00 91.56 85 GLU A C 1
ATOM 684 O O . GLU A 1 85 ? -3.273 9.363 8.807 1.00 91.56 85 GLU A O 1
ATOM 689 N N . ALA A 1 86 ? -2.884 8.642 6.730 1.00 90.94 86 ALA A N 1
ATOM 690 C CA . ALA A 1 86 ? -3.418 7.306 6.929 1.00 90.94 86 ALA A CA 1
ATOM 691 C C . ALA A 1 86 ? -2.688 6.561 8.051 1.00 90.94 86 ALA A C 1
ATOM 693 O O . ALA A 1 86 ? -3.332 5.946 8.903 1.00 90.94 86 ALA A O 1
ATOM 694 N N . LYS A 1 87 ? -1.356 6.666 8.123 1.00 91.69 87 LYS A N 1
ATOM 695 C CA . LYS A 1 87 ? -0.567 6.100 9.230 1.00 91.69 87 LYS A CA 1
ATOM 696 C C . LYS A 1 87 ? -0.931 6.722 10.574 1.00 91.69 87 LYS A C 1
ATOM 698 O O . LYS A 1 87 ? -1.016 6.000 11.566 1.00 91.69 87 LYS A O 1
ATOM 703 N N . ALA A 1 88 ? -1.126 8.039 10.631 1.00 91.44 88 ALA A N 1
ATOM 704 C CA . ALA A 1 88 ? -1.529 8.717 11.859 1.00 91.44 88 ALA A CA 1
ATOM 705 C C . ALA A 1 88 ? -2.940 8.290 12.294 1.00 91.44 88 ALA A C 1
ATOM 707 O O . ALA A 1 88 ? -3.130 7.862 13.433 1.00 91.44 88 ALA A O 1
ATOM 708 N N . THR A 1 89 ? -3.901 8.327 11.373 1.00 90.00 89 THR A N 1
ATOM 709 C CA . THR A 1 89 ? -5.311 8.024 11.635 1.00 90.00 89 THR A CA 1
ATOM 710 C C . THR A 1 89 ? -5.512 6.564 12.036 1.00 90.00 89 THR A C 1
ATOM 712 O O . THR A 1 89 ? -6.177 6.285 13.034 1.00 90.00 89 THR A O 1
ATOM 715 N N . THR A 1 90 ? -4.904 5.612 11.322 1.00 88.81 90 THR A N 1
ATOM 716 C CA . THR A 1 90 ? -5.012 4.180 11.661 1.00 88.81 90 THR A CA 1
ATOM 717 C C . THR A 1 90 ? -4.363 3.865 13.012 1.00 88.81 90 THR A C 1
ATOM 719 O O . THR A 1 90 ? -4.972 3.182 13.832 1.00 88.81 90 THR A O 1
ATOM 722 N N . ARG A 1 91 ? -3.191 4.440 13.326 1.00 88.12 91 ARG A N 1
ATOM 723 C CA . ARG A 1 91 ? -2.563 4.300 14.656 1.00 88.12 91 ARG A CA 1
ATOM 724 C C . ARG A 1 91 ? -3.393 4.904 15.780 1.00 88.12 91 ARG A C 1
ATOM 726 O O . ARG A 1 91 ? -3.444 4.333 16.865 1.00 88.12 91 ARG A O 1
ATOM 733 N N . GLN A 1 92 ? -4.034 6.043 15.538 1.00 88.00 92 GLN A N 1
ATOM 734 C CA . GLN A 1 92 ? -4.928 6.647 16.520 1.00 88.00 92 GLN A CA 1
ATOM 735 C C . GLN A 1 92 ? -6.131 5.734 16.798 1.00 88.00 92 GLN A C 1
ATOM 737 O O . GLN A 1 92 ? -6.486 5.544 17.959 1.00 88.00 92 GLN A O 1
ATOM 742 N N . ASN A 1 93 ? -6.706 5.117 15.760 1.00 86.69 93 ASN A N 1
ATOM 743 C CA . ASN A 1 93 ? -7.823 4.176 15.899 1.00 86.69 93 ASN A CA 1
ATOM 744 C C . ASN A 1 93 ? -7.437 2.909 16.678 1.00 86.69 93 ASN A C 1
ATOM 746 O O . ASN A 1 93 ? -8.235 2.419 17.475 1.00 86.69 93 ASN A O 1
ATOM 750 N N . LEU A 1 94 ? -6.195 2.432 16.546 1.00 86.00 94 LEU A N 1
ATOM 751 C CA . LEU A 1 94 ? -5.691 1.310 17.344 1.00 86.00 94 LEU A CA 1
ATOM 752 C C . LEU A 1 94 ? -5.655 1.589 18.856 1.00 86.00 94 LEU A C 1
ATOM 754 O O . LEU A 1 94 ? -5.529 0.648 19.633 1.00 86.00 94 LEU A O 1
ATOM 758 N N . SER A 1 95 ? -5.765 2.845 19.307 1.00 84.75 95 SER A N 1
ATOM 759 C CA . SER A 1 95 ? -5.843 3.203 20.735 1.00 84.75 95 SER A CA 1
ATOM 760 C C . SER A 1 95 ? -4.724 2.598 21.606 1.00 84.75 95 SER A C 1
ATOM 762 O O . SER A 1 95 ? -4.937 2.271 22.771 1.00 84.75 95 SER A O 1
ATOM 764 N N . GLY A 1 96 ? -3.519 2.442 21.043 1.00 81.19 96 GLY A N 1
ATOM 765 C CA . GLY A 1 96 ? -2.354 1.859 21.725 1.00 81.19 96 GLY A CA 1
ATOM 766 C C . GLY A 1 96 ? -2.208 0.338 21.595 1.00 81.19 96 GLY A C 1
ATOM 767 O O . GLY A 1 96 ? -1.279 -0.226 22.165 1.00 81.19 96 GLY A O 1
ATOM 768 N N . VAL A 1 97 ? -3.091 -0.326 20.846 1.00 87.12 97 VAL A N 1
ATOM 769 C CA . VAL A 1 97 ? -2.940 -1.734 20.459 1.00 87.12 97 VAL A CA 1
ATOM 770 C C . VAL A 1 97 ? -1.917 -1.849 19.324 1.00 87.12 97 VAL A C 1
ATOM 772 O O . VAL A 1 97 ? -1.922 -1.047 18.393 1.00 87.12 97 VAL A O 1
ATOM 775 N N . GLU A 1 98 ? -1.036 -2.847 19.387 1.00 88.44 98 GLU A N 1
ATOM 776 C CA . GLU A 1 98 ? -0.075 -3.109 18.310 1.00 88.44 98 GLU A CA 1
ATOM 777 C C . GLU A 1 98 ? -0.775 -3.724 17.081 1.00 88.44 98 GLU A C 1
ATOM 779 O O . GLU A 1 98 ? -1.621 -4.614 17.235 1.00 88.44 98 GLU A O 1
ATOM 784 N N . PRO A 1 99 ? -0.433 -3.287 15.856 1.00 89.88 99 PRO A N 1
ATOM 785 C CA . PRO A 1 99 ? -0.938 -3.908 14.642 1.00 89.88 99 PRO A CA 1
ATOM 786 C C . PRO A 1 99 ? -0.378 -5.324 14.475 1.00 89.88 99 PRO A C 1
ATOM 788 O O . PRO A 1 99 ? 0.729 -5.640 14.913 1.00 89.88 99 PRO A O 1
ATOM 791 N N . THR A 1 100 ? -1.124 -6.187 13.789 1.00 88.00 100 THR A N 1
ATOM 792 C CA . THR A 1 100 ? -0.705 -7.581 13.561 1.00 88.00 100 THR A CA 1
ATOM 793 C C . THR A 1 100 ? 0.365 -7.694 12.475 1.00 88.00 100 THR A C 1
ATOM 795 O O . THR A 1 100 ? 1.109 -8.678 12.434 1.00 88.00 100 THR A O 1
ATOM 798 N N . ARG A 1 101 ? 0.465 -6.688 11.594 1.00 86.94 101 ARG A N 1
ATOM 799 C CA . ARG A 1 101 ? 1.434 -6.593 10.493 1.00 86.94 101 ARG A CA 1
ATOM 800 C C . ARG A 1 101 ? 1.784 -5.129 10.184 1.00 86.94 101 ARG A C 1
ATOM 802 O O . ARG A 1 101 ? 1.082 -4.223 10.632 1.00 86.94 101 ARG A O 1
ATOM 809 N N . PRO A 1 102 ? 2.854 -4.874 9.407 1.00 90.81 102 PRO A N 1
ATOM 810 C CA . PRO A 1 102 ? 3.181 -3.529 8.952 1.00 90.81 102 PRO A CA 1
ATOM 811 C C . PRO A 1 102 ? 2.050 -2.874 8.151 1.00 90.81 102 PRO A C 1
ATOM 813 O O . PRO A 1 102 ? 1.283 -3.545 7.461 1.00 90.81 102 PRO A O 1
ATOM 816 N N . PHE A 1 103 ? 2.009 -1.543 8.208 1.00 91.19 103 PHE A N 1
ATOM 817 C CA . PHE A 1 103 ? 1.178 -0.724 7.329 1.00 91.19 103 PHE A CA 1
ATOM 818 C C . PHE A 1 103 ? 1.512 -1.019 5.866 1.00 91.19 103 PHE A C 1
ATOM 820 O O . PHE A 1 103 ? 2.692 -1.094 5.517 1.00 91.19 103 PHE A O 1
ATOM 827 N N . THR A 1 104 ? 0.485 -1.161 5.037 1.00 91.25 104 THR A N 1
ATOM 828 C CA . THR A 1 104 ? 0.626 -1.454 3.612 1.00 91.25 104 THR A CA 1
ATOM 829 C C . THR A 1 104 ? -0.229 -0.487 2.804 1.00 91.25 104 THR A C 1
ATOM 831 O O . THR A 1 104 ? -1.371 -0.199 3.159 1.00 91.25 104 THR A O 1
ATOM 834 N N . ASP A 1 105 ? 0.338 0.006 1.713 1.00 91.44 105 ASP A N 1
ATOM 835 C CA . ASP A 1 105 ? -0.328 0.805 0.696 1.00 91.44 105 ASP A CA 1
ATOM 836 C C . ASP A 1 105 ? -0.369 0.032 -0.626 1.00 91.44 105 ASP A C 1
ATOM 838 O O . ASP A 1 105 ? 0.599 -0.615 -1.027 1.00 91.44 105 ASP A O 1
ATOM 842 N N . VAL A 1 106 ? -1.525 0.061 -1.283 1.00 89.69 106 VAL A N 1
ATOM 843 C CA . VAL A 1 106 ? -1.759 -0.582 -2.575 1.00 89.69 106 VAL A CA 1
ATOM 844 C C . VAL A 1 106 ? -2.290 0.458 -3.545 1.00 89.69 106 VAL A C 1
ATOM 846 O O . VAL A 1 106 ? -3.337 1.066 -3.331 1.00 89.69 106 VAL A O 1
ATOM 849 N N . PHE A 1 107 ? -1.560 0.631 -4.641 1.00 89.94 107 PHE A N 1
ATOM 850 C CA . PHE A 1 107 ? -1.963 1.444 -5.780 1.00 89.94 107 PHE A CA 1
ATOM 851 C C . PHE A 1 107 ? -2.651 0.540 -6.794 1.00 89.94 107 PHE A C 1
ATOM 853 O O . PHE A 1 107 ? -2.060 -0.451 -7.237 1.00 89.94 107 PHE A O 1
ATOM 860 N N . HIS A 1 108 ? -3.882 0.865 -7.190 1.00 86.88 108 HIS A N 1
ATOM 861 C CA . HIS A 1 108 ? -4.525 0.129 -8.276 1.00 86.88 108 HIS A CA 1
ATOM 862 C C . HIS A 1 108 ? -4.351 0.894 -9.585 1.00 86.88 108 HIS A C 1
ATOM 864 O O . HIS A 1 108 ? -4.993 1.917 -9.823 1.00 86.88 108 HIS A O 1
ATOM 870 N N . GLY A 1 109 ? -3.495 0.358 -10.452 1.00 84.19 109 GLY A N 1
ATOM 871 C CA . GLY A 1 109 ? -3.135 0.997 -11.713 1.00 84.19 109 GLY A CA 1
ATOM 872 C C . GLY A 1 109 ? -2.024 2.032 -11.545 1.00 84.19 109 GLY A C 1
ATOM 873 O O . GLY A 1 109 ? -1.249 1.988 -10.590 1.00 84.19 109 GLY A O 1
ATOM 874 N N . ARG A 1 110 ? -1.919 2.933 -12.521 1.00 82.38 110 ARG A N 1
ATOM 875 C CA . ARG A 1 110 ? -0.908 3.989 -12.548 1.00 82.38 110 ARG A CA 1
ATOM 876 C C . ARG A 1 110 ? -1.449 5.231 -11.845 1.00 82.38 110 ARG A C 1
ATOM 878 O O . ARG A 1 110 ? -2.514 5.713 -12.212 1.00 82.38 110 ARG A O 1
ATOM 885 N N . VAL A 1 111 ? -0.701 5.722 -10.862 1.00 84.12 111 VAL A N 1
ATOM 886 C CA . VAL A 1 111 ? -0.960 6.990 -10.175 1.00 84.12 111 VAL A CA 1
ATOM 887 C C . VAL A 1 111 ? 0.244 7.890 -10.402 1.00 84.12 111 VAL A C 1
ATOM 889 O O . VAL A 1 111 ? 1.353 7.544 -9.999 1.00 84.12 111 VAL A O 1
ATOM 892 N N . ASP A 1 112 ? 0.036 9.004 -11.090 1.00 86.94 112 ASP A N 1
ATOM 893 C CA . ASP A 1 112 ? 1.060 10.015 -11.352 1.00 86.94 112 ASP A CA 1
ATOM 894 C C . ASP A 1 112 ? 0.430 11.411 -11.444 1.00 86.94 112 ASP A C 1
ATOM 896 O O . ASP A 1 112 ? -0.719 11.602 -11.051 1.00 86.94 112 ASP A O 1
ATOM 900 N N . ASP A 1 113 ? 1.192 12.406 -11.894 1.00 84.94 113 ASP A N 1
ATOM 901 C CA . ASP A 1 113 ? 0.733 13.798 -11.962 1.00 84.94 113 ASP A CA 1
ATOM 902 C C . ASP A 1 113 ? -0.391 14.017 -12.993 1.00 84.94 113 ASP A C 1
ATOM 904 O O . ASP A 1 113 ? -1.099 15.023 -12.935 1.00 84.94 113 ASP A O 1
ATOM 908 N N . GLU A 1 114 ? -0.558 13.095 -13.945 1.00 84.50 114 GLU A N 1
ATOM 909 C CA . GLU A 1 114 ? -1.541 13.187 -15.029 1.00 84.50 114 GLU A CA 1
ATOM 910 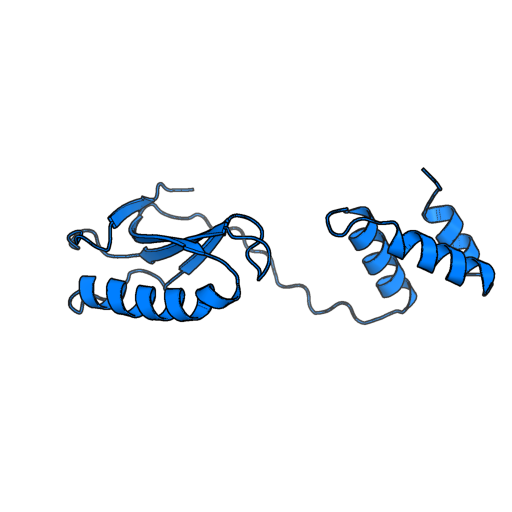C C . GLU A 1 114 ? -2.720 12.221 -14.846 1.00 84.50 114 GLU A C 1
ATOM 912 O O . GLU A 1 114 ? -3.771 12.411 -15.462 1.00 84.50 114 GLU A O 1
ATOM 917 N N . ASN A 1 115 ? -2.559 11.188 -14.015 1.00 81.94 115 ASN A N 1
ATOM 918 C CA . ASN A 1 115 ? -3.521 10.109 -13.838 1.00 81.94 115 ASN A CA 1
ATOM 919 C C . ASN A 1 115 ? -3.840 9.901 -12.357 1.00 81.94 115 ASN A C 1
ATOM 921 O O . ASN A 1 115 ? -2.992 9.445 -11.582 1.00 81.94 115 ASN A O 1
ATOM 925 N N . ASP A 1 116 ? -5.101 10.145 -11.994 1.00 88.31 116 ASP A N 1
ATOM 926 C CA . ASP A 1 116 ? -5.605 9.814 -10.671 1.00 88.31 116 ASP A CA 1
ATOM 927 C C . ASP A 1 116 ? -5.948 8.322 -10.583 1.00 88.31 116 ASP A C 1
ATOM 929 O O . ASP A 1 116 ? -6.510 7.716 -11.503 1.00 88.31 116 ASP A O 1
ATOM 933 N N . GLY A 1 117 ? -5.682 7.717 -9.432 1.00 87.88 117 GLY A N 1
ATOM 934 C CA . GLY A 1 117 ? -6.045 6.327 -9.195 1.00 87.88 117 GLY A CA 1
ATOM 935 C C . GLY A 1 117 ? -6.406 6.055 -7.746 1.00 87.88 117 GLY A C 1
ATOM 936 O O . GLY A 1 117 ? -6.090 6.848 -6.856 1.00 87.88 117 GLY A O 1
ATOM 937 N N . PRO A 1 118 ? -7.138 4.959 -7.496 1.00 90.88 118 PRO A N 1
ATOM 938 C CA . PRO A 1 118 ? -7.487 4.569 -6.147 1.00 90.88 118 PRO A CA 1
ATOM 939 C C . PRO A 1 118 ? -6.250 4.013 -5.434 1.00 90.88 118 PRO A C 1
ATOM 941 O O . PRO A 1 118 ? -5.476 3.231 -5.994 1.00 90.88 118 PRO A O 1
ATOM 944 N N . ILE A 1 119 ? -6.100 4.422 -4.181 1.00 91.06 119 ILE A N 1
ATOM 945 C CA . ILE A 1 119 ? -5.070 3.965 -3.258 1.00 91.06 119 ILE A CA 1
ATOM 946 C C . ILE A 1 119 ? -5.777 3.415 -2.028 1.00 91.06 119 ILE A C 1
ATOM 948 O O . ILE A 1 119 ? -6.557 4.124 -1.382 1.00 91.06 119 ILE A O 1
ATOM 952 N N . GLU A 1 120 ? -5.489 2.157 -1.714 1.00 91.25 120 GLU A N 1
ATOM 953 C CA . GLU A 1 120 ? -5.884 1.504 -0.473 1.00 91.25 120 GLU A CA 1
ATOM 954 C C . GLU A 1 120 ? -4.722 1.581 0.515 1.00 91.25 120 GLU A C 1
ATOM 956 O O . GLU A 1 120 ? -3.669 0.984 0.311 1.00 91.25 120 GLU A O 1
ATOM 961 N N . ALA A 1 121 ? -4.915 2.324 1.599 1.00 91.75 121 ALA A N 1
ATOM 962 C CA . ALA A 1 121 ? -4.002 2.373 2.728 1.00 91.75 121 ALA A CA 1
ATOM 963 C C . ALA A 1 121 ? -4.605 1.565 3.874 1.00 91.75 121 ALA A C 1
ATOM 965 O O . ALA A 1 121 ? -5.671 1.927 4.381 1.00 91.75 121 ALA A O 1
ATOM 966 N N . PHE A 1 122 ? -3.934 0.494 4.294 1.00 91.44 122 PHE A N 1
ATOM 967 C CA . PHE A 1 122 ? -4.460 -0.370 5.340 1.00 91.44 122 PHE A CA 1
ATOM 968 C C . PHE A 1 122 ? -3.443 -0.775 6.403 1.00 91.44 122 PHE A C 1
ATOM 970 O O . PHE A 1 122 ? -2.232 -0.875 6.180 1.00 91.44 122 PHE A O 1
ATOM 977 N N . LEU A 1 123 ? -3.973 -1.009 7.601 1.00 91.38 123 LEU A N 1
ATOM 978 C CA . LEU A 1 123 ? -3.228 -1.473 8.761 1.00 91.38 123 LEU A CA 1
ATOM 979 C C . LEU A 1 123 ? -3.941 -2.682 9.376 1.00 91.38 123 LEU A C 1
ATOM 981 O O . LEU A 1 123 ? -5.011 -2.513 9.970 1.00 91.38 123 LEU A O 1
ATOM 985 N N . PRO A 1 124 ? -3.363 -3.888 9.258 1.00 90.25 124 PRO A N 1
ATOM 986 C CA . PRO A 1 124 ? -3.919 -5.080 9.882 1.00 90.25 124 PRO A CA 1
ATOM 987 C C . PRO A 1 124 ? -3.984 -4.941 11.403 1.00 90.25 124 PRO A C 1
ATOM 989 O O . PRO A 1 124 ? -3.004 -4.560 12.053 1.00 90.25 124 PRO A O 1
ATOM 992 N N . CYS A 1 125 ? -5.148 -5.239 11.970 1.00 88.56 125 CYS A N 1
ATOM 993 C CA . CYS A 1 125 ? -5.451 -5.010 13.373 1.00 88.56 125 CYS A CA 1
ATOM 994 C C . CYS A 1 125 ? -6.089 -6.241 14.036 1.00 88.56 125 CYS A C 1
ATOM 996 O O . CYS A 1 125 ? -6.646 -7.098 13.351 1.00 88.56 125 CYS A O 1
ATOM 998 N N . PRO A 1 126 ? -6.016 -6.355 15.374 1.00 84.12 126 PRO A N 1
ATOM 999 C CA . PRO A 1 126 ? -6.764 -7.376 16.105 1.00 84.12 126 PRO A CA 1
ATOM 1000 C C . PRO A 1 126 ? -8.282 -7.158 16.015 1.00 84.12 126 PRO A C 1
ATOM 1002 O O . PRO A 1 126 ? -8.734 -6.030 15.837 1.00 84.12 126 PRO A O 1
ATOM 1005 N N . ASP A 1 127 ? -9.063 -8.213 16.264 1.00 77.25 127 ASP A N 1
ATOM 1006 C CA . ASP A 1 127 ? -10.533 -8.223 16.110 1.00 77.25 127 ASP A CA 1
ATOM 1007 C C . ASP A 1 127 ? -11.317 -7.250 17.018 1.00 77.25 127 ASP A C 1
ATOM 1009 O O . ASP A 1 127 ? -12.538 -7.137 16.921 1.00 77.25 127 ASP A O 1
ATOM 1013 N N . LEU A 1 128 ? -10.636 -6.582 17.952 1.00 74.12 128 LEU A N 1
ATOM 1014 C CA . LEU A 1 128 ? -11.235 -5.745 18.998 1.00 74.12 128 LEU A CA 1
ATOM 1015 C C . LEU A 1 128 ? -11.255 -4.249 18.653 1.00 74.12 128 LEU A C 1
ATOM 1017 O O . LEU A 1 128 ? -11.581 -3.432 19.515 1.00 74.12 128 LEU A O 1
ATOM 1021 N N . VAL A 1 12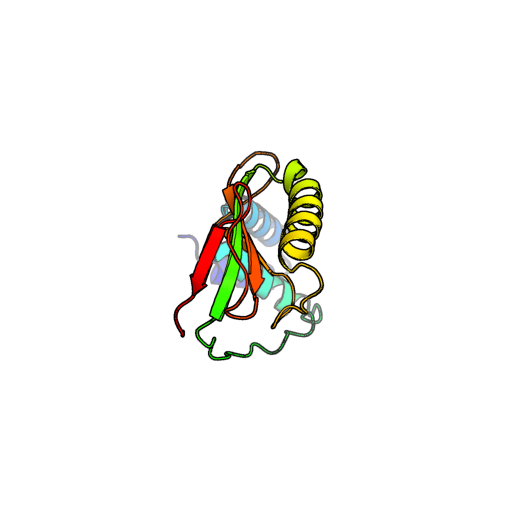9 ? -10.885 -3.872 17.429 1.00 77.06 129 VAL A N 1
ATOM 1022 C CA . VAL A 1 129 ? -10.876 -2.469 17.002 1.00 77.06 129 VAL A CA 1
ATOM 1023 C C . VAL A 1 129 ? -12.251 -2.080 16.463 1.00 77.06 129 VAL A C 1
ATOM 1025 O O . VAL A 1 129 ? -12.893 -2.839 15.745 1.00 77.06 129 VAL A O 1
ATOM 1028 N N . THR A 1 130 ? -12.727 -0.892 16.830 1.00 72.94 130 THR A N 1
ATOM 1029 C CA . THR A 1 130 ? -14.010 -0.347 16.364 1.00 72.94 130 THR A CA 1
ATOM 1030 C C . THR A 1 130 ? -13.807 0.620 15.200 1.00 72.94 130 THR A C 1
ATOM 1032 O O . THR A 1 130 ? -12.853 1.400 15.243 1.00 72.94 130 THR A O 1
ATOM 1035 N N . PRO A 1 131 ? -14.700 0.623 14.193 1.00 72.62 131 PRO A N 1
ATOM 1036 C CA . PRO A 1 131 ? -14.612 1.565 13.083 1.00 72.62 131 PRO A CA 1
ATOM 1037 C C . PRO A 1 131 ? -14.845 3.000 13.572 1.00 72.62 131 PRO A C 1
ATOM 1039 O O . PRO A 1 131 ? -15.508 3.227 14.590 1.00 72.62 131 PRO A O 1
ATOM 1042 N N . SER A 1 132 ? -14.328 3.972 12.826 1.00 75.19 132 SER A N 1
ATOM 1043 C CA . SER A 1 132 ? -14.610 5.397 13.031 1.00 75.19 132 SER A CA 1
ATOM 1044 C C . SER A 1 132 ? -15.189 6.010 11.759 1.00 75.19 132 SER A C 1
ATOM 1046 O O . SER A 1 132 ? -15.198 5.379 10.710 1.00 75.19 132 SER A O 1
ATOM 1048 N N . GLU A 1 133 ? -15.653 7.259 11.822 1.00 73.06 133 GLU A N 1
ATOM 1049 C CA . GLU A 1 133 ? -16.208 7.960 10.648 1.00 73.06 133 GLU A CA 1
ATOM 1050 C C . GLU A 1 133 ? -15.205 8.118 9.489 1.00 73.06 133 GLU A C 1
ATOM 1052 O O . GLU A 1 133 ? -15.605 8.408 8.365 1.00 73.06 133 GLU A O 1
ATOM 1057 N N . VAL A 1 134 ? -13.906 7.954 9.762 1.00 73.50 134 VAL A N 1
ATOM 1058 C CA . VAL A 1 134 ? -12.810 8.175 8.804 1.00 73.50 134 VAL A CA 1
ATOM 1059 C C . VAL A 1 134 ? -12.115 6.867 8.408 1.00 73.50 134 VAL A C 1
ATOM 1061 O O . VAL A 1 134 ? -11.410 6.833 7.401 1.00 73.50 134 VAL A O 1
ATOM 1064 N N . VAL A 1 135 ? -12.285 5.801 9.194 1.00 79.19 135 VAL A N 1
ATOM 1065 C CA . VAL A 1 135 ? -11.597 4.522 9.000 1.00 79.19 135 VAL A CA 1
ATOM 1066 C C . VAL A 1 135 ? -12.609 3.395 9.030 1.00 79.19 135 VAL A C 1
ATOM 1068 O O . VAL A 1 135 ? -13.196 3.097 10.076 1.00 79.19 135 VAL A O 1
ATOM 1071 N N . ASP A 1 136 ? -12.749 2.745 7.882 1.00 81.69 136 ASP A N 1
ATOM 1072 C CA . ASP A 1 136 ? -13.539 1.533 7.755 1.00 81.69 136 ASP A CA 1
ATOM 1073 C C . ASP A 1 136 ? -12.759 0.327 8.283 1.00 81.69 136 ASP A C 1
ATOM 1075 O O . ASP A 1 136 ? -11.525 0.305 8.286 1.00 81.69 136 ASP A O 1
ATOM 1079 N N . ILE A 1 137 ? -13.491 -0.701 8.712 1.00 80.25 137 ILE A N 1
ATOM 1080 C CA . ILE A 1 137 ? -12.922 -2.010 9.036 1.00 80.25 137 ILE A CA 1
ATOM 1081 C C . ILE A 1 137 ? -13.382 -3.006 7.981 1.00 80.25 137 ILE A C 1
ATOM 1083 O O . ILE A 1 137 ? -14.582 -3.234 7.810 1.00 80.25 137 ILE A O 1
ATOM 1087 N N . ARG A 1 138 ? -12.420 -3.619 7.290 1.00 84.31 138 ARG A N 1
ATOM 1088 C CA . ARG A 1 138 ? -12.650 -4.714 6.342 1.00 84.31 138 ARG A CA 1
ATOM 1089 C C . ARG A 1 138 ? -12.087 -6.003 6.924 1.00 84.31 138 ARG A C 1
ATOM 1091 O O . ARG A 1 138 ? -11.039 -6.002 7.561 1.00 84.31 138 ARG A O 1
ATOM 1098 N N . THR A 1 139 ? -12.770 -7.118 6.689 1.00 78.94 139 THR A N 1
ATOM 1099 C CA . THR A 1 139 ? -12.170 -8.445 6.863 1.00 78.94 139 THR A CA 1
ATOM 1100 C C . THR A 1 139 ? -11.662 -8.905 5.509 1.00 78.94 139 THR A C 1
ATOM 1102 O O . THR A 1 139 ? -12.465 -9.176 4.613 1.00 78.94 139 THR A O 1
ATOM 1105 N N . GLU A 1 140 ? -10.344 -8.979 5.348 1.00 76.12 140 GLU A N 1
ATOM 1106 C CA . GLU A 1 140 ? -9.751 -9.539 4.138 1.00 76.12 140 GLU A CA 1
ATOM 1107 C C . GLU A 1 140 ? -9.824 -11.074 4.219 1.00 76.12 140 GLU A C 1
ATOM 1109 O O . GLU A 1 140 ? -9.434 -11.650 5.240 1.00 76.12 140 GLU A O 1
ATOM 1114 N N . PRO A 1 141 ? -10.370 -11.766 3.201 1.00 70.25 141 PRO A N 1
ATOM 1115 C CA . PRO A 1 141 ? -10.434 -13.222 3.190 1.00 70.25 141 PRO A CA 1
ATOM 1116 C C . PRO A 1 141 ? -9.053 -13.839 2.947 1.00 70.25 141 PRO A C 1
ATOM 1118 O O . PRO A 1 141 ? -8.197 -13.242 2.300 1.00 70.25 141 PRO A O 1
ATOM 1121 N N . ALA A 1 142 ? -8.866 -15.078 3.402 1.00 75.00 142 ALA A N 1
ATOM 1122 C CA . ALA A 1 142 ? -7.631 -15.818 3.157 1.00 75.00 142 ALA A CA 1
ATOM 1123 C C . ALA A 1 142 ? -7.416 -16.073 1.649 1.00 75.00 142 ALA A C 1
ATOM 1125 O O . ALA A 1 142 ? -8.377 -16.417 0.951 1.00 75.00 142 ALA A O 1
ATOM 1126 N N . ARG A 1 143 ? -6.180 -15.909 1.153 1.00 62.50 143 ARG A N 1
ATOM 1127 C CA . ARG A 1 143 ? -5.798 -16.065 -0.267 1.00 62.50 143 ARG A CA 1
ATOM 1128 C C . ARG A 1 143 ? -4.397 -16.632 -0.454 1.00 62.50 143 ARG A C 1
ATOM 1130 O O . ARG A 1 143 ? -3.521 -16.353 0.392 1.00 62.50 143 ARG A O 1
#